Protein AF-A0A8J8PZ78-F1 (afdb_monomer_lite)

Structure (mmCIF, N/CA/C/O backbone):
data_AF-A0A8J8PZ78-F1
#
_entry.id   AF-A0A8J8PZ78-F1
#
loop_
_atom_site.group_PDB
_atom_site.id
_atom_site.type_symbol
_atom_site.label_atom_id
_atom_site.label_alt_id
_atom_site.label_comp_id
_atom_site.label_asym_id
_atom_site.label_entity_id
_atom_site.label_seq_id
_atom_site.pdbx_PDB_ins_code
_atom_site.Cartn_x
_atom_site.Cartn_y
_atom_site.Cartn_z
_atom_site.occupancy
_atom_site.B_iso_or_equiv
_atom_site.auth_seq_id
_atom_site.auth_comp_id
_atom_site.auth_asym_id
_atom_site.auth_atom_id
_atom_site.pdbx_PDB_model_num
ATOM 1 N N . MET A 1 1 ? 24.183 -6.574 -28.563 1.00 67.12 1 MET A N 1
ATOM 2 C CA . MET A 1 1 ? 22.842 -7.197 -28.672 1.00 67.12 1 MET A CA 1
ATOM 3 C C . MET A 1 1 ? 22.544 -8.149 -27.506 1.00 67.12 1 MET A C 1
ATOM 5 O O . MET A 1 1 ? 21.596 -7.887 -26.786 1.00 67.12 1 MET A O 1
ATOM 9 N N . ARG A 1 2 ? 23.387 -9.158 -27.220 1.00 83.56 2 ARG A N 1
ATOM 10 C CA . ARG A 1 2 ? 23.214 -10.117 -26.097 1.00 83.56 2 ARG A CA 1
ATOM 11 C C . ARG A 1 2 ? 23.128 -9.498 -24.683 1.00 83.56 2 ARG A C 1
ATOM 13 O O . ARG A 1 2 ? 22.561 -10.107 -23.785 1.00 83.56 2 ARG A O 1
ATOM 20 N N . THR A 1 3 ? 23.706 -8.317 -24.463 1.00 82.19 3 THR A N 1
ATOM 21 C CA . THR A 1 3 ? 23.680 -7.599 -23.172 1.00 82.19 3 THR A CA 1
ATOM 22 C C . THR A 1 3 ? 22.314 -6.969 -22.887 1.00 82.19 3 THR A C 1
ATOM 24 O O . THR A 1 3 ? 21.746 -7.209 -21.828 1.00 82.19 3 THR A O 1
ATOM 27 N N . ALA A 1 4 ? 21.735 -6.271 -23.866 1.00 79.69 4 ALA A N 1
ATOM 28 C CA . ALA A 1 4 ? 20.420 -5.635 -23.746 1.00 79.69 4 ALA A CA 1
ATOM 29 C C . ALA A 1 4 ? 19.278 -6.649 -23.525 1.00 79.69 4 ALA A C 1
ATOM 31 O O . ALA A 1 4 ? 18.327 -6.372 -22.799 1.00 79.69 4 ALA A O 1
ATOM 32 N N . GLU A 1 5 ? 19.368 -7.847 -24.114 1.00 82.44 5 GLU A N 1
ATOM 33 C CA . GLU A 1 5 ? 18.404 -8.929 -23.856 1.00 82.44 5 GLU A CA 1
ATOM 34 C C . GLU A 1 5 ? 18.482 -9.444 -22.415 1.00 82.44 5 GLU A C 1
ATOM 36 O O . GLU A 1 5 ? 17.451 -9.699 -21.793 1.00 82.44 5 GLU A O 1
ATOM 41 N N . ARG A 1 6 ? 19.696 -9.546 -21.856 1.00 82.31 6 ARG A N 1
ATOM 42 C CA . ARG A 1 6 ? 19.897 -9.936 -20.454 1.00 82.31 6 ARG A CA 1
ATOM 43 C C . ARG A 1 6 ? 19.338 -8.892 -19.494 1.00 82.31 6 ARG A C 1
ATOM 45 O O . ARG A 1 6 ? 18.675 -9.267 -18.535 1.00 82.31 6 ARG A O 1
ATOM 52 N N . GLU A 1 7 ? 19.554 -7.608 -19.771 1.00 80.94 7 GLU A N 1
ATOM 53 C CA . GLU A 1 7 ? 19.000 -6.506 -18.972 1.00 80.94 7 GLU A CA 1
ATOM 54 C C . GLU A 1 7 ? 17.468 -6.495 -18.999 1.00 80.94 7 GLU A C 1
ATOM 56 O O . GLU A 1 7 ? 16.830 -6.404 -17.953 1.00 80.94 7 GLU A O 1
ATOM 61 N N . ARG A 1 8 ? 16.854 -6.687 -20.174 1.00 83.31 8 ARG A N 1
ATOM 62 C CA . ARG A 1 8 ? 15.392 -6.820 -20.292 1.00 83.31 8 ARG A CA 1
ATOM 63 C C . ARG A 1 8 ? 14.858 -8.025 -19.521 1.00 83.31 8 ARG A C 1
ATOM 65 O O . ARG A 1 8 ? 13.852 -7.896 -18.828 1.00 83.31 8 ARG A O 1
ATOM 72 N N . GLY A 1 9 ? 15.536 -9.170 -19.608 1.00 84.19 9 GLY A N 1
ATOM 73 C CA . GLY A 1 9 ? 15.182 -10.367 -18.844 1.00 84.19 9 GLY A CA 1
ATOM 74 C C . GLY A 1 9 ? 15.273 -10.145 -17.331 1.00 84.19 9 GLY A C 1
ATOM 75 O O . GLY A 1 9 ? 14.360 -10.518 -16.597 1.00 84.19 9 GLY A O 1
ATOM 76 N N . ALA A 1 10 ? 16.328 -9.475 -16.861 1.00 87.00 10 ALA A N 1
ATOM 77 C CA . ALA A 1 10 ? 16.486 -9.119 -15.452 1.00 87.00 10 ALA A CA 1
ATOM 78 C C . ALA A 1 10 ? 15.392 -8.148 -14.971 1.00 87.00 10 ALA A C 1
ATOM 80 O O . ALA A 1 10 ? 14.823 -8.345 -13.893 1.00 87.00 10 ALA A O 1
ATOM 81 N N . ASN A 1 11 ? 15.036 -7.151 -15.786 1.00 91.06 11 ASN A N 1
ATOM 82 C CA . ASN A 1 11 ? 13.966 -6.202 -15.473 1.00 91.06 11 ASN A CA 1
ATOM 83 C C . ASN A 1 11 ? 12.593 -6.881 -15.428 1.00 91.06 11 ASN A C 1
ATOM 85 O O . ASN A 1 11 ? 11.809 -6.588 -14.531 1.00 91.06 11 ASN A O 1
ATOM 89 N N . ALA A 1 12 ? 12.311 -7.817 -16.339 1.00 94.69 12 ALA A N 1
ATOM 90 C CA . ALA A 1 12 ? 11.058 -8.571 -16.343 1.00 94.69 12 ALA A CA 1
ATOM 91 C C . ALA A 1 12 ? 10.910 -9.446 -15.088 1.00 94.69 12 ALA A C 1
ATOM 93 O O . ALA A 1 12 ? 9.857 -9.434 -14.453 1.00 94.69 12 ALA A O 1
ATOM 94 N N . THR A 1 13 ? 11.972 -10.149 -14.688 1.00 97.19 13 THR A N 1
ATOM 95 C CA . THR A 1 13 ? 11.982 -10.947 -13.452 1.00 97.19 13 THR A CA 1
ATOM 96 C C . THR A 1 13 ? 11.809 -10.064 -12.218 1.00 97.19 13 THR A C 1
ATOM 98 O O . THR A 1 13 ? 10.996 -10.372 -11.350 1.00 97.19 13 THR A O 1
ATOM 101 N N . THR A 1 14 ? 12.515 -8.931 -12.165 1.00 96.56 14 THR A N 1
ATOM 102 C CA . THR A 1 14 ? 12.404 -7.974 -11.054 1.00 96.56 14 THR A CA 1
ATOM 103 C C . THR A 1 14 ? 10.992 -7.403 -10.968 1.00 96.56 14 THR A C 1
ATOM 105 O O . THR A 1 14 ? 10.395 -7.411 -9.896 1.00 96.56 14 THR A O 1
ATOM 108 N N . LEU A 1 15 ? 10.421 -6.976 -12.097 1.00 97.62 15 LEU A N 1
ATOM 109 C CA . LEU A 1 15 ? 9.049 -6.486 -12.179 1.00 97.62 15 LEU A CA 1
ATOM 110 C C . LEU A 1 15 ? 8.052 -7.545 -11.702 1.00 97.62 15 LEU A C 1
ATOM 112 O O . LEU A 1 15 ? 7.184 -7.244 -10.886 1.00 97.62 15 LEU A O 1
ATOM 116 N N . HIS A 1 16 ? 8.193 -8.784 -12.177 1.00 97.81 16 HIS A N 1
ATOM 117 C CA . HIS A 1 16 ? 7.337 -9.893 -11.773 1.00 97.81 16 HIS A CA 1
ATOM 118 C C . HIS A 1 16 ? 7.392 -10.116 -10.257 1.00 97.81 16 HIS A C 1
ATOM 120 O O . HIS A 1 16 ? 6.350 -10.139 -9.605 1.00 97.81 16 HIS A O 1
ATOM 126 N N . TRP A 1 17 ? 8.589 -10.210 -9.675 1.00 98.19 17 TRP A N 1
ATOM 127 C CA . TRP A 1 17 ? 8.743 -10.377 -8.231 1.00 98.19 17 TRP A CA 1
ATOM 128 C C . TRP A 1 17 ? 8.185 -9.199 -7.443 1.00 98.19 17 TRP A C 1
ATOM 130 O O . TRP A 1 17 ? 7.495 -9.418 -6.454 1.00 98.19 17 TRP A O 1
ATOM 140 N N . THR A 1 18 ? 8.419 -7.963 -7.883 1.00 97.94 18 THR A N 1
ATOM 141 C CA . THR A 1 18 ? 7.861 -6.775 -7.230 1.00 97.94 18 THR A CA 1
ATOM 142 C C . THR A 1 18 ? 6.334 -6.798 -7.239 1.00 97.94 18 THR A C 1
ATOM 144 O O . THR A 1 18 ? 5.722 -6.603 -6.192 1.00 97.94 18 THR A O 1
ATOM 147 N N . LEU A 1 19 ? 5.706 -7.089 -8.381 1.00 98.12 19 LEU A N 1
ATOM 148 C CA . LEU A 1 19 ? 4.247 -7.134 -8.484 1.00 98.12 19 LEU A CA 1
ATOM 149 C C . LEU A 1 19 ? 3.643 -8.298 -7.685 1.00 98.12 19 LEU A C 1
ATOM 151 O O . LEU A 1 19 ? 2.597 -8.129 -7.064 1.00 98.12 19 LEU A O 1
ATOM 155 N N . VAL A 1 20 ? 4.292 -9.466 -7.662 1.00 98.38 20 VAL A N 1
ATOM 156 C CA . VAL A 1 20 ? 3.786 -10.643 -6.940 1.00 98.38 20 VAL A CA 1
ATOM 157 C C . VAL A 1 20 ? 4.029 -10.532 -5.432 1.00 98.38 20 VAL A C 1
ATOM 159 O O . VAL A 1 20 ? 3.081 -10.599 -4.650 1.00 98.38 20 VAL A O 1
ATOM 162 N N . LEU A 1 21 ? 5.282 -10.339 -5.011 1.00 97.69 21 LEU A N 1
ATOM 163 C CA . LEU A 1 21 ? 5.677 -10.315 -3.597 1.00 97.69 21 LEU A CA 1
ATOM 164 C C . LEU A 1 21 ? 5.299 -9.008 -2.898 1.00 97.69 21 LEU A C 1
ATOM 166 O O . LEU A 1 21 ? 4.961 -9.034 -1.720 1.00 97.69 21 LEU A O 1
ATOM 170 N N . GLY A 1 22 ? 5.350 -7.879 -3.606 1.00 95.69 22 GLY A N 1
ATOM 171 C CA . GLY A 1 22 ? 5.012 -6.561 -3.061 1.00 95.69 22 GLY A CA 1
ATOM 172 C C . GLY A 1 22 ? 3.567 -6.127 -3.309 1.00 95.69 22 GLY A C 1
ATOM 173 O O . GLY A 1 22 ? 3.080 -5.239 -2.617 1.00 95.69 22 GLY A O 1
ATOM 174 N N . GLY A 1 23 ? 2.877 -6.736 -4.277 1.00 97.31 23 GLY A N 1
ATOM 175 C CA . GLY A 1 23 ? 1.517 -6.361 -4.668 1.00 97.31 23 GLY A CA 1
ATOM 176 C C . GLY A 1 23 ? 0.505 -7.445 -4.357 1.00 97.31 23 GLY A C 1
ATOM 177 O O . GLY A 1 23 ? -0.263 -7.317 -3.408 1.00 97.31 23 GLY A O 1
ATOM 178 N N . PHE A 1 24 ? 0.510 -8.516 -5.149 1.00 98.06 24 PHE A N 1
ATOM 179 C CA . PHE A 1 24 ? -0.483 -9.586 -5.072 1.00 98.06 24 PHE A CA 1
ATOM 180 C C . PHE A 1 24 ? -0.593 -10.189 -3.667 1.00 98.06 24 PHE A C 1
ATOM 182 O O . PHE A 1 24 ? -1.691 -10.217 -3.109 1.00 98.06 24 PHE A O 1
ATOM 189 N N . PHE A 1 25 ? 0.519 -10.634 -3.071 1.00 98.00 25 PHE A N 1
ATOM 190 C CA . PHE A 1 25 ? 0.471 -11.252 -1.744 1.00 98.00 25 PHE A CA 1
ATOM 191 C C . PHE A 1 25 ? 0.030 -10.266 -0.652 1.00 98.00 25 PHE A C 1
ATOM 193 O O . PHE A 1 25 ? -0.950 -10.577 0.027 1.00 98.00 25 PHE A O 1
ATOM 200 N N . PRO A 1 26 ? 0.646 -9.076 -0.486 1.00 96.88 26 PRO A N 1
ATOM 201 C CA . PRO A 1 26 ? 0.221 -8.130 0.542 1.00 96.88 26 PRO A CA 1
ATOM 202 C C . PRO A 1 26 ? -1.227 -7.676 0.373 1.00 96.88 26 PRO A C 1
ATOM 204 O O . PRO A 1 26 ? -1.964 -7.671 1.352 1.00 96.88 26 PRO A O 1
ATOM 207 N N . LEU A 1 27 ? -1.671 -7.356 -0.849 1.00 98.12 27 LEU A N 1
ATOM 208 C CA . LEU A 1 27 ? -3.057 -6.947 -1.098 1.00 98.12 27 LEU A CA 1
ATOM 209 C C . LEU A 1 27 ? -4.049 -8.064 -0.779 1.00 98.12 27 LEU A C 1
ATOM 211 O O . LEU A 1 27 ? -5.096 -7.791 -0.198 1.00 98.12 27 LEU A O 1
ATOM 215 N N . THR A 1 28 ? -3.719 -9.313 -1.107 1.00 98.00 28 THR A N 1
ATOM 216 C CA . THR A 1 28 ? -4.577 -10.459 -0.781 1.00 98.00 28 THR A CA 1
ATOM 217 C C . THR A 1 28 ? -4.639 -10.686 0.727 1.00 98.00 28 THR A C 1
ATOM 219 O O . THR A 1 28 ? -5.727 -10.831 1.275 1.00 98.00 28 THR A O 1
ATOM 222 N N . ILE A 1 29 ? -3.491 -10.669 1.413 1.00 96.56 29 ILE A N 1
ATOM 223 C CA . ILE A 1 29 ? -3.405 -10.859 2.868 1.00 96.56 29 ILE A CA 1
ATOM 224 C C . ILE A 1 29 ? -4.170 -9.753 3.599 1.00 96.56 29 ILE A C 1
ATOM 226 O O . ILE A 1 29 ? -5.012 -10.044 4.444 1.00 96.56 29 ILE A O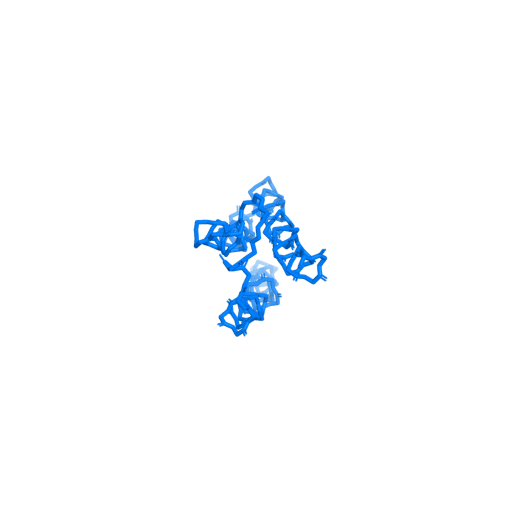 1
ATOM 230 N N . VAL A 1 30 ? -3.904 -8.489 3.259 1.00 96.44 30 VAL A N 1
ATOM 231 C CA . VAL A 1 30 ? -4.542 -7.324 3.882 1.00 96.44 30 VAL A CA 1
ATOM 232 C C . VAL A 1 30 ? -6.030 -7.284 3.557 1.00 96.44 30 VAL A C 1
ATOM 234 O O . VAL A 1 30 ? -6.835 -7.087 4.460 1.00 96.44 30 VAL A O 1
ATOM 237 N N . GLY A 1 31 ? -6.413 -7.513 2.300 1.00 95.00 31 GLY A N 1
ATOM 238 C CA . GLY A 1 31 ? -7.816 -7.562 1.894 1.00 95.00 31 GLY A CA 1
ATOM 239 C C . GLY A 1 31 ? -8.583 -8.643 2.651 1.00 95.00 31 GLY A C 1
ATOM 240 O O . GLY A 1 31 ? -9.626 -8.360 3.232 1.00 95.00 31 GLY A O 1
ATOM 241 N N . TYR A 1 32 ? -8.028 -9.855 2.729 1.00 96.12 32 TYR A N 1
ATOM 242 C CA . TYR A 1 32 ? -8.610 -10.942 3.512 1.00 96.12 32 TYR A CA 1
ATOM 243 C C . TYR A 1 32 ? -8.717 -10.566 4.996 1.00 96.12 32 TYR A C 1
ATOM 245 O O . TYR A 1 32 ? -9.785 -10.680 5.593 1.00 96.12 32 TYR A O 1
ATOM 253 N N . ALA A 1 33 ? -7.641 -10.056 5.597 1.00 94.25 33 ALA A N 1
ATOM 254 C CA . ALA A 1 33 ? -7.645 -9.657 6.999 1.00 94.25 33 ALA A CA 1
ATOM 255 C C . ALA A 1 33 ? -8.716 -8.591 7.293 1.00 94.25 33 ALA A C 1
ATOM 257 O O . ALA A 1 33 ? -9.503 -8.758 8.216 1.00 94.25 33 ALA A O 1
ATOM 258 N N . LEU A 1 34 ? -8.811 -7.532 6.488 1.00 92.62 34 LEU A N 1
ATOM 259 C CA . LEU A 1 34 ? -9.786 -6.456 6.699 1.00 92.62 34 LEU A CA 1
ATOM 260 C C . LEU A 1 34 ? -11.234 -6.884 6.397 1.00 92.62 34 LEU A C 1
ATOM 262 O O . LEU A 1 34 ? -12.161 -6.293 6.945 1.00 92.62 34 LEU A O 1
ATOM 266 N N . GLN A 1 35 ? -11.438 -7.915 5.571 1.00 92.00 35 GLN A N 1
ATOM 267 C CA . GLN A 1 35 ? -12.758 -8.492 5.301 1.00 92.00 35 GLN A CA 1
ATOM 268 C C . GLN A 1 35 ? -13.284 -9.313 6.488 1.00 92.00 35 GLN A C 1
ATOM 270 O O . GLN A 1 35 ? -14.476 -9.266 6.790 1.00 92.00 35 GLN A O 1
ATOM 275 N N . PHE A 1 36 ? -12.413 -10.089 7.141 1.00 90.75 36 PHE A N 1
ATOM 276 C CA . PHE A 1 36 ? -12.810 -11.034 8.192 1.00 90.75 36 PHE A CA 1
ATOM 277 C C . PHE A 1 36 ? -12.614 -10.503 9.616 1.00 90.75 36 PHE A C 1
ATOM 279 O O . PHE A 1 36 ? -13.266 -10.991 10.539 1.00 90.75 36 PHE A O 1
ATOM 286 N N . PHE A 1 37 ? -11.767 -9.492 9.811 1.00 86.06 37 PHE A N 1
ATOM 287 C CA . PHE A 1 37 ? -11.610 -8.801 11.087 1.00 86.06 37 PHE A CA 1
ATOM 288 C C . PHE A 1 37 ? -12.319 -7.445 11.018 1.00 86.06 37 PHE A C 1
ATOM 290 O O . PHE A 1 37 ? -11.833 -6.546 10.331 1.00 86.06 37 PHE A O 1
ATOM 297 N N . PRO A 1 38 ? -13.456 -7.261 11.719 1.00 81.88 38 PRO A N 1
ATOM 298 C CA . PRO A 1 38 ? -14.271 -6.054 1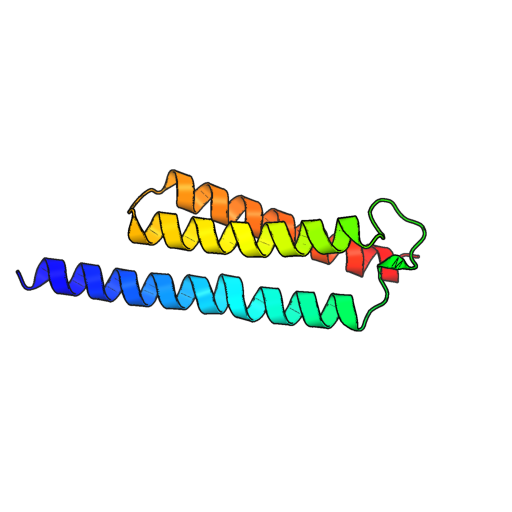1.613 1.00 81.88 38 PRO A CA 1
ATOM 299 C C . PRO A 1 38 ? -13.594 -4.864 12.310 1.00 81.88 38 PRO A C 1
ATOM 301 O O . PRO A 1 38 ? -13.936 -4.493 13.434 1.00 81.88 38 PRO A O 1
ATOM 304 N N . VAL A 1 39 ? -12.613 -4.260 11.637 1.00 87.50 39 VAL A N 1
ATOM 305 C CA . VAL A 1 39 ? -11.877 -3.079 12.116 1.00 87.50 39 VAL A CA 1
ATOM 306 C C . VAL A 1 39 ? -12.722 -1.806 12.060 1.00 87.50 39 VAL A C 1
ATOM 308 O O . VAL A 1 39 ? -12.468 -0.871 12.808 1.00 87.50 39 VAL A O 1
ATOM 311 N N . THR A 1 40 ? -13.754 -1.769 11.213 1.00 87.12 40 THR A N 1
ATOM 312 C CA . THR A 1 40 ? -14.659 -0.618 11.048 1.00 87.12 40 THR A CA 1
ATOM 313 C C . THR A 1 40 ? -15.650 -0.447 12.199 1.00 87.12 40 THR A C 1
ATOM 315 O O . THR A 1 40 ? -16.295 0.589 12.296 1.00 87.12 40 THR A O 1
ATOM 318 N N . GLY A 1 41 ? -15.769 -1.443 13.082 1.00 83.19 41 GLY A N 1
ATOM 319 C CA . GLY A 1 41 ? -16.567 -1.346 14.306 1.00 83.19 41 GLY A CA 1
ATOM 320 C C . GLY A 1 41 ? -15.825 -0.720 15.493 1.00 83.19 41 GLY A C 1
ATOM 321 O O . GLY A 1 41 ? -16.407 -0.607 16.567 1.00 83.19 41 GLY A O 1
ATOM 322 N N . GLY A 1 42 ? -14.545 -0.364 15.337 1.00 83.75 42 GLY A N 1
ATOM 323 C CA . GLY A 1 42 ? -13.733 0.214 16.410 1.00 83.75 42 GLY A CA 1
ATOM 324 C C . GLY A 1 42 ? -14.069 1.679 16.707 1.00 83.75 42 GLY A C 1
ATOM 325 O O . GLY A 1 42 ? -14.461 2.435 15.822 1.00 83.75 42 GLY A O 1
ATOM 326 N N . GLN A 1 43 ? -13.863 2.108 17.955 1.00 87.00 43 GLN A N 1
ATOM 327 C CA . GLN A 1 43 ? -14.057 3.501 18.390 1.00 87.00 43 GLN A CA 1
ATOM 328 C C . GLN A 1 43 ? -12.744 4.302 18.356 1.00 87.00 43 GLN A C 1
ATOM 330 O O . GLN A 1 43 ? -12.365 4.941 19.334 1.00 87.00 43 GLN A O 1
ATOM 335 N N . PHE A 1 44 ? -12.016 4.256 17.239 1.00 89.88 44 PHE A N 1
ATOM 336 C CA . PHE A 1 44 ? -10.756 4.988 17.073 1.00 89.88 44 PHE A CA 1
ATOM 337 C C . PHE A 1 44 ? -10.674 5.686 15.705 1.00 89.88 44 PHE A C 1
ATOM 339 O O . PHE A 1 44 ? -11.368 5.290 14.762 1.00 89.88 44 PHE A O 1
ATOM 346 N N . PRO A 1 45 ? -9.856 6.748 15.563 1.00 89.62 45 PRO A N 1
ATOM 347 C CA . PRO A 1 45 ? -9.745 7.485 14.308 1.00 89.62 45 PRO A CA 1
ATOM 348 C C . PRO A 1 45 ? -9.377 6.571 13.138 1.00 89.62 45 PRO A C 1
ATOM 350 O O . PRO A 1 45 ? -8.462 5.766 13.230 1.00 89.62 45 PRO A O 1
ATOM 353 N N . GLY A 1 46 ? -10.082 6.690 12.015 1.00 88.44 46 GLY A N 1
ATOM 354 C CA . GLY A 1 46 ? -9.788 5.895 10.819 1.00 88.44 46 GLY A CA 1
ATOM 355 C C . GLY A 1 46 ? -10.397 4.488 10.794 1.00 88.44 46 GLY A C 1
ATOM 356 O O . GLY A 1 46 ? -10.381 3.890 9.719 1.00 88.44 46 GLY A O 1
ATOM 357 N N . ALA A 1 47 ? -11.014 4.006 11.881 1.00 92.38 47 ALA A N 1
ATOM 358 C CA . ALA A 1 47 ? -11.824 2.779 11.934 1.00 92.38 47 ALA A CA 1
ATOM 359 C C . ALA A 1 47 ? -13.109 2.907 11.089 1.00 92.38 47 ALA A C 1
ATOM 361 O O . ALA A 1 47 ? -14.223 2.991 11.587 1.00 92.38 47 ALA A O 1
ATOM 362 N N . SER A 1 48 ? -12.955 3.005 9.773 1.00 94.50 48 SER A N 1
ATOM 363 C CA . SER A 1 48 ? -14.028 3.283 8.823 1.00 94.50 48 SER A CA 1
ATOM 364 C C . SER A 1 48 ? -13.705 2.660 7.473 1.00 94.50 48 SER A C 1
ATOM 366 O O . SER A 1 48 ? -12.541 2.397 7.161 1.00 94.50 48 SER A O 1
ATOM 368 N N . GLU A 1 49 ? -14.721 2.494 6.631 1.00 94.50 49 GLU A N 1
ATOM 369 C CA . GLU A 1 49 ? -14.541 2.006 5.258 1.00 94.50 49 GLU A CA 1
ATOM 370 C C . GLU A 1 49 ? -13.555 2.869 4.462 1.00 94.50 49 GLU A C 1
ATOM 372 O O . GLU A 1 49 ? -12.752 2.352 3.690 1.00 94.50 49 GLU A O 1
ATOM 377 N N . ARG A 1 50 ? -13.545 4.187 4.701 1.00 95.00 50 ARG A N 1
ATOM 378 C CA . ARG A 1 50 ? -12.595 5.110 4.064 1.00 95.00 50 ARG A CA 1
ATOM 379 C C . ARG A 1 50 ? -11.153 4.845 4.494 1.00 95.00 50 ARG A C 1
ATOM 381 O O . ARG A 1 50 ? -10.260 4.916 3.657 1.00 95.00 50 ARG A O 1
ATOM 388 N N . GLY A 1 51 ? -10.919 4.529 5.769 1.00 95.12 51 GLY A N 1
ATOM 389 C CA . GLY A 1 51 ? -9.585 4.190 6.280 1.00 95.12 51 GLY A CA 1
ATOM 390 C C . GLY A 1 51 ? -9.070 2.862 5.720 1.00 95.12 51 GLY A C 1
ATOM 391 O O . GLY A 1 51 ? -7.915 2.769 5.298 1.00 95.12 51 GLY A O 1
ATOM 392 N N . VAL A 1 52 ? -9.954 1.864 5.6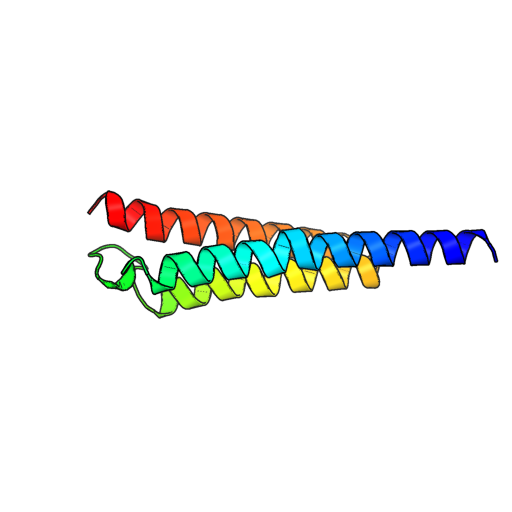26 1.00 96.00 52 VAL A N 1
ATOM 393 C CA . VAL A 1 52 ? -9.684 0.586 4.948 1.00 96.00 52 VAL A CA 1
ATOM 394 C C . VAL A 1 52 ? -9.348 0.818 3.472 1.00 96.00 52 VAL A C 1
ATOM 396 O O . VAL A 1 52 ? -8.301 0.373 2.999 1.00 96.00 52 VAL A O 1
ATOM 399 N N . ALA A 1 53 ? -10.178 1.578 2.754 1.00 96.81 53 ALA A N 1
ATOM 400 C CA . ALA A 1 53 ? -9.971 1.876 1.340 1.00 96.81 53 ALA A CA 1
ATOM 401 C C . ALA A 1 53 ? -8.664 2.643 1.095 1.00 96.81 53 ALA A C 1
ATOM 403 O O . ALA A 1 53 ? -7.912 2.286 0.192 1.00 96.81 53 ALA A O 1
ATOM 404 N N . ALA A 1 54 ? -8.355 3.651 1.917 1.00 97.88 54 ALA A N 1
ATOM 405 C CA . ALA A 1 54 ? -7.098 4.389 1.833 1.00 97.88 54 ALA A CA 1
ATOM 406 C C . ALA A 1 54 ? -5.882 3.473 2.044 1.00 97.88 54 ALA A C 1
ATOM 408 O O . ALA A 1 54 ? -4.913 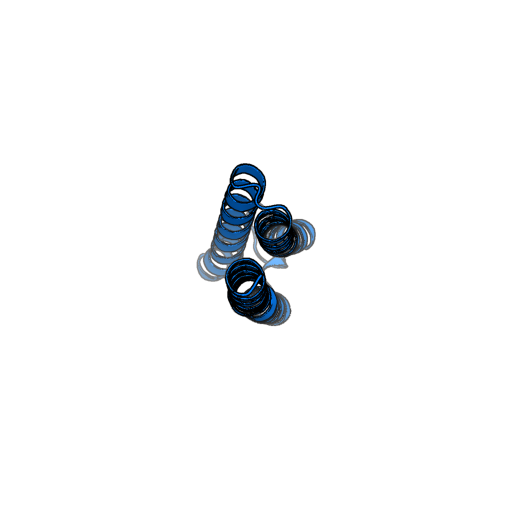3.561 1.296 1.00 97.88 54 ALA A O 1
ATOM 409 N N . THR A 1 55 ? -5.952 2.552 3.007 1.00 97.31 55 THR A N 1
ATOM 410 C CA . THR A 1 55 ? -4.887 1.575 3.284 1.00 97.31 55 THR A CA 1
ATOM 411 C C . THR A 1 55 ? -4.624 0.673 2.075 1.00 97.31 55 THR A C 1
ATOM 413 O O . THR A 1 55 ? -3.483 0.534 1.632 1.00 97.31 55 THR A O 1
ATOM 416 N N . ILE A 1 56 ? -5.686 0.104 1.496 1.00 97.88 56 ILE A N 1
ATOM 417 C CA . ILE A 1 56 ? -5.597 -0.747 0.300 1.00 97.88 56 ILE A CA 1
ATOM 418 C C . ILE A 1 56 ? -5.093 0.061 -0.904 1.00 97.88 56 ILE A C 1
ATOM 420 O O . ILE A 1 56 ? -4.231 -0.411 -1.645 1.00 97.88 56 ILE A O 1
ATOM 424 N N . ALA A 1 57 ? -5.577 1.293 -1.082 1.00 98.44 57 ALA A N 1
ATOM 4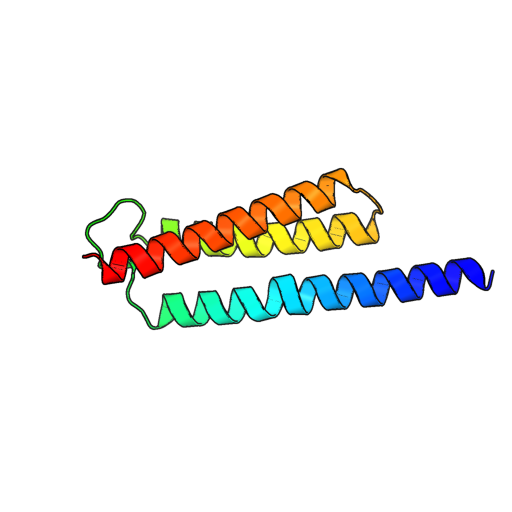25 C CA . ALA A 1 57 ? -5.159 2.170 -2.170 1.00 98.44 57 ALA A CA 1
ATOM 426 C C . ALA A 1 57 ? -3.669 2.528 -2.082 1.00 98.44 57 ALA A C 1
ATOM 428 O O . ALA A 1 57 ? -2.983 2.490 -3.099 1.00 98.44 57 ALA A O 1
ATOM 429 N N . LEU A 1 58 ? -3.142 2.818 -0.888 1.00 98.62 58 LEU A N 1
ATOM 430 C CA . LEU A 1 58 ? -1.715 3.087 -0.685 1.00 98.62 58 LEU A CA 1
ATOM 431 C C . LEU A 1 58 ? -0.843 1.894 -1.096 1.00 98.62 58 LEU A C 1
ATOM 433 O O . LEU A 1 58 ? 0.140 2.078 -1.813 1.00 98.62 58 LEU A O 1
ATOM 437 N N . LEU A 1 59 ? -1.231 0.674 -0.709 1.00 98.50 59 LEU A N 1
ATOM 438 C CA . LEU A 1 59 ? -0.538 -0.554 -1.115 1.00 98.50 59 LEU A CA 1
ATOM 439 C C . LEU A 1 59 ? -0.595 -0.761 -2.635 1.00 98.50 59 LEU A C 1
ATOM 441 O O . LEU A 1 59 ? 0.433 -0.990 -3.273 1.00 98.50 59 LEU A O 1
ATOM 445 N N . ALA A 1 60 ? -1.787 -0.641 -3.226 1.00 98.44 60 ALA A N 1
ATOM 446 C CA . ALA A 1 60 ? -1.999 -0.863 -4.653 1.00 98.44 60 ALA A CA 1
ATOM 447 C C . ALA A 1 60 ? -1.262 0.171 -5.517 1.00 98.44 60 ALA A C 1
ATOM 449 O O . ALA A 1 60 ? -0.541 -0.188 -6.446 1.00 98.44 60 ALA A O 1
ATOM 450 N N . VAL A 1 61 ? -1.389 1.459 -5.196 1.00 98.56 61 VAL A N 1
ATOM 451 C CA . VAL A 1 61 ? -0.677 2.529 -5.907 1.00 98.56 61 VAL A CA 1
ATOM 452 C C . VAL A 1 61 ? 0.829 2.406 -5.685 1.00 98.56 61 VAL A C 1
ATOM 454 O O . VAL A 1 61 ? 1.601 2.560 -6.631 1.00 98.56 61 VAL A O 1
ATOM 457 N N . GLY A 1 62 ? 1.260 2.074 -4.466 1.00 98.50 62 GLY A N 1
ATOM 458 C CA . GLY A 1 62 ? 2.667 1.904 -4.132 1.00 98.50 62 GLY A CA 1
ATOM 459 C C . GLY A 1 62 ? 3.360 0.837 -4.978 1.00 98.50 62 GLY A C 1
ATOM 460 O O . GLY A 1 62 ? 4.420 1.100 -5.552 1.00 98.50 62 GLY A O 1
ATOM 461 N N . VAL A 1 63 ? 2.758 -0.345 -5.128 1.00 98.44 63 VAL A N 1
ATOM 462 C CA . VAL A 1 63 ? 3.345 -1.401 -5.966 1.00 98.44 63 VAL A CA 1
ATOM 463 C C . VAL A 1 63 ? 3.294 -1.059 -7.460 1.00 98.44 63 VAL A C 1
ATOM 465 O O . VAL A 1 63 ? 4.248 -1.345 -8.186 1.00 98.44 63 VAL A O 1
ATOM 468 N N . LEU A 1 64 ? 2.237 -0.386 -7.930 1.00 98.38 64 LEU A N 1
ATOM 469 C CA . LEU A 1 64 ? 2.149 0.054 -9.326 1.00 98.38 64 LEU A CA 1
ATOM 470 C C . LEU A 1 64 ? 3.247 1.068 -9.665 1.00 98.38 64 LEU A C 1
ATOM 472 O O . LEU A 1 64 ? 3.917 0.915 -10.686 1.00 98.38 64 LEU A O 1
ATOM 476 N N . LEU A 1 65 ? 3.500 2.053 -8.795 1.00 98.50 65 LEU A N 1
ATOM 477 C CA . LEU A 1 65 ? 4.603 3.001 -8.980 1.00 98.50 65 LEU A CA 1
ATOM 478 C C . LEU A 1 65 ? 5.967 2.308 -8.967 1.00 98.50 65 LEU A C 1
ATOM 480 O O . LEU A 1 65 ? 6.820 2.647 -9.783 1.00 98.50 65 LEU A O 1
ATOM 484 N N . GLN A 1 66 ? 6.177 1.302 -8.113 1.00 98.31 66 GLN A N 1
ATOM 485 C CA . GLN A 1 66 ? 7.406 0.504 -8.169 1.00 98.31 66 GLN A CA 1
ATOM 486 C C . GLN A 1 66 ? 7.567 -0.188 -9.527 1.00 98.31 66 GLN A C 1
ATOM 488 O O . GLN A 1 66 ? 8.649 -0.136 -10.111 1.00 98.31 66 GLN A O 1
ATOM 493 N N . GLY A 1 67 ? 6.491 -0.775 -10.060 1.00 97.81 67 GLY A N 1
ATOM 494 C CA . GLY A 1 67 ? 6.492 -1.391 -11.385 1.00 97.81 67 GLY A CA 1
ATOM 495 C C . GLY A 1 67 ? 6.811 -0.397 -12.506 1.00 97.81 67 GLY A C 1
ATOM 496 O O . GLY A 1 67 ? 7.691 -0.660 -13.327 1.00 97.81 67 GLY A O 1
ATOM 497 N N . PHE A 1 68 ? 6.171 0.777 -12.506 1.00 97.62 68 PHE A N 1
ATOM 498 C CA . PHE A 1 68 ? 6.466 1.841 -13.471 1.00 97.62 68 PHE A CA 1
ATOM 499 C C . PHE A 1 68 ? 7.900 2.366 -13.344 1.00 97.62 68 PHE A C 1
ATOM 501 O O . PHE A 1 68 ? 8.551 2.603 -14.359 1.00 97.62 68 PHE A O 1
ATOM 508 N N . GLY A 1 69 ? 8.420 2.493 -12.121 1.00 97.06 69 GLY A N 1
ATOM 509 C CA . GLY A 1 69 ? 9.806 2.879 -11.866 1.00 97.06 69 GLY A CA 1
ATOM 510 C C . GLY A 1 69 ? 10.815 1.862 -12.408 1.00 97.06 69 GLY A C 1
ATOM 511 O O . GLY A 1 69 ? 11.821 2.264 -12.983 1.00 97.06 69 GLY A O 1
ATOM 512 N N . ILE A 1 70 ? 10.529 0.559 -12.304 1.00 96.06 70 ILE A N 1
ATOM 513 C CA . ILE A 1 70 ? 11.371 -0.508 -12.874 1.00 96.06 70 ILE A CA 1
ATOM 514 C C . ILE A 1 70 ? 11.348 -0.462 -14.407 1.00 96.06 70 ILE A C 1
ATOM 516 O O . ILE A 1 70 ? 12.403 -0.472 -15.037 1.00 96.06 70 ILE A O 1
ATOM 520 N N . VAL A 1 71 ? 10.159 -0.386 -15.016 1.00 95.94 71 VAL A N 1
ATOM 521 C CA . VAL A 1 71 ? 10.007 -0.376 -16.484 1.00 95.94 71 VAL A CA 1
ATOM 522 C C . VAL A 1 71 ? 10.599 0.890 -17.102 1.00 95.94 71 VAL A C 1
ATOM 524 O O . VAL A 1 71 ? 11.278 0.814 -18.122 1.00 95.94 71 VAL A O 1
ATOM 527 N N . GLY A 1 72 ? 10.357 2.047 -16.484 1.00 94.81 72 GLY A N 1
ATOM 528 C CA . GLY A 1 72 ? 10.866 3.337 -16.943 1.00 94.81 72 GLY A CA 1
ATOM 529 C C . GLY A 1 72 ? 12.300 3.641 -16.508 1.00 94.81 72 GLY A C 1
ATOM 530 O O . GLY A 1 72 ? 12.830 4.671 -16.909 1.00 94.81 72 GLY A O 1
ATOM 531 N N . GLN A 1 73 ? 12.912 2.789 -15.678 1.00 94.56 73 GLN A N 1
ATOM 532 C CA . GLN A 1 73 ? 14.219 3.026 -15.050 1.00 94.56 73 GLN A CA 1
ATOM 533 C C . GLN A 1 73 ? 14.287 4.369 -14.292 1.00 94.56 73 GLN A C 1
ATOM 535 O O . GLN A 1 73 ? 15.300 5.066 -14.309 1.00 94.56 73 GLN A O 1
ATOM 540 N N . ILE A 1 74 ? 13.192 4.739 -13.616 1.00 96.94 74 ILE A N 1
ATOM 541 C CA . ILE A 1 74 ? 13.050 6.003 -12.880 1.00 96.94 74 ILE A CA 1
ATOM 542 C C . ILE A 1 74 ? 13.094 5.723 -11.374 1.00 96.94 74 ILE A C 1
ATOM 544 O O . ILE A 1 74 ? 12.074 5.415 -10.751 1.00 96.94 74 ILE A O 1
ATOM 548 N N . GLU A 1 75 ? 14.276 5.868 -10.770 1.00 96.19 75 GLU A N 1
ATOM 549 C CA . GLU A 1 75 ? 14.504 5.513 -9.358 1.00 96.19 75 GLU A CA 1
ATOM 550 C C . GLU A 1 75 ? 13.645 6.334 -8.381 1.00 96.19 75 GLU A C 1
ATOM 552 O O . GLU A 1 75 ? 13.174 5.816 -7.367 1.00 96.19 75 GLU A O 1
ATOM 557 N N . PHE A 1 76 ? 13.363 7.598 -8.713 1.00 97.62 76 PHE A N 1
ATOM 558 C CA . PHE A 1 76 ? 12.487 8.449 -7.904 1.00 97.62 76 PHE A CA 1
ATOM 559 C C . PHE A 1 76 ? 11.053 7.899 -7.832 1.00 97.62 76 PHE A C 1
ATOM 561 O O . PHE A 1 76 ? 10.485 7.787 -6.747 1.00 97.62 76 PHE A O 1
ATOM 568 N N . VAL A 1 77 ? 10.489 7.479 -8.972 1.00 98.06 77 VAL A N 1
ATOM 569 C CA . VAL A 1 77 ? 9.137 6.894 -9.046 1.00 98.06 77 VAL A CA 1
ATOM 570 C C . VAL A 1 77 ? 9.083 5.587 -8.256 1.00 98.06 77 VAL A C 1
ATOM 572 O O . VAL A 1 77 ? 8.147 5.358 -7.488 1.00 98.06 77 VAL A O 1
ATOM 575 N N . ARG A 1 78 ? 10.130 4.761 -8.373 1.00 97.62 78 ARG A N 1
ATOM 576 C CA . ARG A 1 78 ? 10.262 3.530 -7.591 1.00 97.62 78 ARG A CA 1
ATOM 577 C C . ARG A 1 78 ? 10.301 3.808 -6.085 1.00 97.62 78 ARG A C 1
ATOM 579 O O . ARG A 1 78 ? 9.566 3.169 -5.336 1.00 97.62 78 ARG A O 1
ATOM 586 N N . SER A 1 79 ? 11.096 4.786 -5.653 1.00 98.06 79 SER A N 1
ATOM 587 C CA . SER A 1 79 ? 11.222 5.188 -4.245 1.00 98.06 79 SER A CA 1
ATOM 588 C C . SER A 1 79 ? 9.901 5.695 -3.663 1.00 98.06 79 SER A C 1
ATOM 590 O O . SER A 1 79 ? 9.522 5.299 -2.560 1.00 98.06 79 SER A O 1
ATOM 592 N N . MET A 1 80 ? 9.151 6.508 -4.416 1.00 98.44 80 MET A N 1
ATOM 593 C CA . MET A 1 80 ? 7.805 6.932 -4.015 1.00 98.44 80 MET A CA 1
ATOM 594 C C . MET A 1 80 ? 6.869 5.734 -3.832 1.00 98.44 80 MET A C 1
ATOM 596 O O . MET A 1 80 ? 6.132 5.669 -2.850 1.00 98.44 80 MET A O 1
ATOM 600 N N . GLY A 1 81 ? 6.924 4.761 -4.746 1.00 98.12 81 GLY A N 1
ATOM 601 C CA . GLY A 1 81 ? 6.126 3.543 -4.649 1.00 98.12 81 GLY A CA 1
ATOM 602 C C . GLY A 1 81 ? 6.447 2.698 -3.412 1.00 98.12 81 GLY A C 1
ATOM 603 O O . GLY A 1 81 ? 5.533 2.194 -2.753 1.00 98.12 81 GLY A O 1
ATOM 604 N N . ILE A 1 82 ? 7.728 2.592 -3.044 1.00 98.19 82 ILE A N 1
ATOM 605 C CA . ILE A 1 82 ? 8.156 1.957 -1.787 1.00 98.19 82 ILE A CA 1
ATOM 606 C C . ILE A 1 82 ? 7.558 2.711 -0.593 1.00 98.19 82 ILE A C 1
ATOM 608 O O . ILE A 1 82 ? 6.928 2.092 0.264 1.00 98.19 82 ILE A O 1
ATOM 612 N N . GLY A 1 83 ? 7.683 4.041 -0.566 1.00 98.56 83 GLY A N 1
ATOM 613 C CA . GLY A 1 83 ? 7.141 4.881 0.505 1.00 98.56 83 GLY A CA 1
ATOM 614 C C . GLY A 1 83 ? 5.630 4.715 0.697 1.00 98.56 83 GLY A C 1
ATOM 615 O O . GLY A 1 83 ? 5.172 4.518 1.821 1.00 98.56 83 GLY A O 1
ATOM 616 N N . LEU A 1 84 ? 4.855 4.710 -0.393 1.00 98.56 84 LEU A N 1
ATOM 617 C CA . LEU A 1 84 ? 3.406 4.474 -0.338 1.00 98.56 84 LEU A CA 1
ATOM 618 C C . LEU A 1 84 ? 3.063 3.064 0.155 1.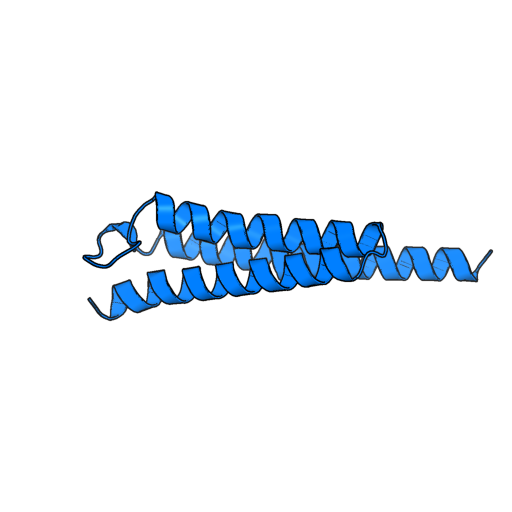00 98.56 84 LEU A C 1
ATOM 620 O O . LEU A 1 84 ? 2.147 2.906 0.959 1.00 98.56 84 LEU A O 1
ATOM 624 N N . SER A 1 85 ? 3.818 2.050 -0.271 1.00 98.38 85 SER A N 1
ATOM 625 C CA . SER A 1 85 ? 3.597 0.666 0.170 1.00 98.38 85 SER A CA 1
ATOM 626 C C . SER A 1 85 ? 3.859 0.513 1.670 1.00 98.38 85 SER A C 1
ATOM 628 O O . SER A 1 85 ? 3.082 -0.127 2.375 1.00 98.38 85 SER A O 1
ATOM 630 N N . LEU A 1 86 ? 4.913 1.156 2.181 1.00 98.31 86 LEU A N 1
ATOM 631 C CA . LEU A 1 86 ? 5.199 1.202 3.615 1.00 98.31 86 LEU A CA 1
ATOM 632 C C . LEU A 1 86 ? 4.095 1.936 4.383 1.00 98.31 86 LEU A C 1
ATOM 634 O O . LEU A 1 86 ? 3.630 1.428 5.400 1.00 98.31 86 LEU A O 1
ATOM 638 N N . ALA A 1 87 ? 3.631 3.084 3.883 1.00 98.44 87 ALA A N 1
ATOM 639 C CA . ALA A 1 87 ? 2.533 3.827 4.498 1.00 98.44 87 ALA A CA 1
ATOM 640 C C . ALA A 1 87 ? 1.239 2.996 4.557 1.00 98.44 87 ALA A C 1
ATOM 642 O O . ALA A 1 87 ? 0.573 2.964 5.590 1.00 98.44 87 ALA A O 1
ATOM 643 N N . GLY A 1 88 ? 0.916 2.265 3.486 1.00 97.94 88 GLY A N 1
ATOM 644 C CA . GLY A 1 88 ? -0.195 1.315 3.466 1.00 97.94 88 GLY A CA 1
ATOM 645 C C . GLY A 1 88 ? -0.006 0.166 4.463 1.00 97.94 88 GLY A C 1
ATOM 646 O O . GLY A 1 88 ? -0.931 -0.173 5.195 1.00 97.94 88 GLY A O 1
ATOM 647 N N . GLY A 1 89 ? 1.203 -0.387 4.578 1.00 97.75 89 GLY A N 1
ATOM 648 C CA . GLY A 1 89 ? 1.521 -1.405 5.584 1.00 97.75 89 GLY A CA 1
ATOM 649 C C . GLY A 1 89 ? 1.335 -0.901 7.021 1.00 97.75 89 GLY A C 1
ATOM 650 O O . GLY A 1 89 ? 0.738 -1.589 7.847 1.00 97.75 89 GLY A O 1
ATOM 651 N N . VAL A 1 90 ? 1.771 0.328 7.310 1.00 98.12 90 VAL A N 1
ATOM 652 C CA . VAL A 1 90 ? 1.545 0.986 8.606 1.00 98.12 90 VAL A CA 1
ATOM 653 C C . VAL A 1 90 ? 0.054 1.220 8.852 1.00 98.12 90 VAL A C 1
ATOM 655 O O . VAL A 1 90 ? -0.420 0.947 9.951 1.00 98.12 90 VAL A O 1
ATOM 658 N N . GLY A 1 91 ? -0.700 1.661 7.840 1.00 96.94 91 GLY A N 1
ATOM 659 C CA . GLY A 1 91 ? -2.155 1.812 7.927 1.00 96.94 91 GLY A CA 1
ATOM 660 C C . GLY A 1 91 ? -2.855 0.500 8.289 1.00 96.94 91 GLY A C 1
ATOM 661 O O . GLY A 1 91 ? -3.690 0.472 9.190 1.00 96.94 91 GLY A O 1
ATOM 662 N N . TYR A 1 92 ? -2.447 -0.609 7.667 1.00 96.62 92 TYR A N 1
ATOM 663 C CA . TYR A 1 92 ? -2.949 -1.941 8.001 1.00 96.62 92 TYR A CA 1
ATOM 664 C C . TYR A 1 92 ? -2.656 -2.319 9.460 1.00 96.62 92 TYR A C 1
ATOM 666 O O . TYR A 1 92 ? -3.573 -2.701 10.189 1.00 96.62 92 TYR A O 1
ATOM 674 N N . LEU A 1 93 ? -1.405 -2.161 9.908 1.00 95.81 93 LEU A N 1
ATOM 675 C CA . LEU A 1 93 ? -1.019 -2.445 11.294 1.00 95.81 93 LEU A CA 1
ATOM 676 C C . LEU A 1 93 ? -1.781 -1.570 12.294 1.00 95.81 93 LEU A C 1
ATOM 678 O O . LEU A 1 93 ? -2.191 -2.060 13.341 1.00 95.81 93 LEU A O 1
ATOM 682 N N . TYR A 1 94 ? -2.000 -0.299 11.964 1.00 95.94 94 TYR A N 1
ATOM 683 C CA . TYR A 1 94 ? -2.760 0.629 12.791 1.00 95.94 94 TYR A CA 1
ATOM 684 C C . TYR A 1 94 ? -4.227 0.204 12.932 1.00 95.94 94 TYR A C 1
ATOM 686 O O . TYR A 1 94 ? -4.737 0.152 14.049 1.00 95.94 94 TYR A O 1
ATOM 694 N N . LEU A 1 95 ? -4.897 -0.157 11.831 1.00 94.81 95 LEU A N 1
ATOM 695 C CA . LEU A 1 95 ? -6.300 -0.585 11.858 1.00 94.81 95 LEU A CA 1
ATOM 696 C C . LEU A 1 95 ? -6.487 -1.899 12.625 1.00 94.81 95 LEU A C 1
ATOM 698 O O . LEU A 1 95 ? -7.375 -2.007 13.469 1.00 94.81 95 LEU A O 1
ATOM 702 N N . VAL A 1 96 ? -5.642 -2.894 12.353 1.00 93.50 96 VAL A N 1
ATOM 703 C CA . VAL A 1 96 ? -5.725 -4.198 13.023 1.00 93.50 96 VAL A CA 1
ATOM 704 C C . VAL A 1 96 ? -5.302 -4.087 14.487 1.00 93.50 96 VAL A C 1
ATOM 706 O O . VAL A 1 96 ? -6.000 -4.585 15.366 1.00 93.50 96 VAL A O 1
ATOM 709 N N . GLY A 1 97 ? -4.198 -3.398 14.774 1.00 91.56 97 GLY A N 1
ATOM 710 C CA . GLY A 1 97 ? -3.712 -3.187 16.137 1.00 91.56 97 GLY A CA 1
ATOM 711 C C . GLY A 1 97 ? -4.694 -2.386 16.990 1.00 91.56 97 GLY A C 1
ATOM 712 O O . GLY A 1 97 ? -5.006 -2.795 18.107 1.00 91.56 97 GLY A O 1
ATOM 713 N N . GLY A 1 98 ? -5.253 -1.300 16.445 1.00 89.38 98 GLY A N 1
ATOM 714 C CA . GLY A 1 98 ? -6.285 -0.500 17.108 1.00 89.38 98 GLY A CA 1
ATOM 715 C C . GLY A 1 98 ? -7.515 -1.327 17.475 1.00 89.38 98 GLY A C 1
ATOM 716 O O . GLY A 1 98 ? -8.060 -1.175 18.566 1.00 89.38 98 GLY A O 1
ATOM 717 N N . ARG A 1 99 ? -7.897 -2.284 16.620 1.00 87.38 99 ARG A N 1
ATOM 718 C CA . ARG A 1 99 ? -9.011 -3.196 16.895 1.00 87.38 99 ARG A CA 1
ATOM 719 C C . ARG A 1 99 ? -8.744 -4.161 18.050 1.00 87.38 99 ARG A C 1
ATOM 721 O O . ARG A 1 99 ? -9.700 -4.555 18.702 1.00 87.38 99 ARG A O 1
ATOM 728 N N . PHE A 1 100 ? -7.500 -4.559 18.299 1.00 85.69 100 PHE A N 1
ATOM 729 C CA . PHE A 1 100 ? -7.166 -5.408 19.451 1.00 85.69 100 PHE A CA 1
ATOM 730 C C . PHE A 1 100 ? -6.927 -4.612 20.737 1.00 85.69 100 PHE A C 1
ATOM 732 O O . PHE A 1 100 ? -7.015 -5.173 21.825 1.00 85.69 100 PHE A O 1
ATOM 739 N N . ALA A 1 101 ? -6.622 -3.321 20.619 1.00 83.81 101 ALA A N 1
ATOM 740 C CA . ALA A 1 101 ? -6.424 -2.425 21.753 1.00 83.81 101 ALA A CA 1
ATOM 741 C C . ALA A 1 101 ? -7.729 -1.791 22.278 1.00 83.81 101 ALA A C 1
ATOM 743 O O . ALA A 1 101 ? -7.683 -1.093 23.292 1.00 83.81 101 ALA A O 1
ATOM 744 N N . THR A 1 102 ? -8.860 -2.005 21.592 1.00 71.62 102 THR A N 1
ATOM 745 C CA . THR A 1 102 ? -10.192 -1.462 21.920 1.00 71.62 102 THR A CA 1
ATOM 746 C C . THR A 1 102 ? -11.248 -2.559 21.953 1.00 71.62 102 THR A C 1
ATOM 748 O O . THR A 1 102 ? -12.098 -2.498 22.865 1.00 71.62 102 THR A O 1
#

Secondary structure (DSSP, 8-state):
-HHHHHHHHHHHHHHHHHHIIIIIHHHHHHHHHHHHS-GGGSSSTT-SHHHHHHHHHHHHHHHHHHHHHHHHT-HHHHHHHHHHHHHHHHHHHHHHHHHHH-

pLDDT: mean 93.55, std 6.34, range [67.12, 98.62]

Foldseek 3Di:
DVVVVVLVVVLVVVLVCLCVVQNVVVLVVLVVCCVPQQLLPFPDPLSHPVLSVQLSCLSHCLSVQLNVCSVVVPVVSNVSSPVSSVVSVVSSCCSVVSSVVD

Radius of gyration: 16.49 Å; chains: 1; bounding box: 40×20×51 Å

Sequence (102 aa):
MRTAERERGANATTLHWTLVLGGFFPLTIVGYALQFFPVTGGQFPGASERGVAATIALLAVGVLLQGFGIVGQIEFVRSMGIGLSLAGGVGYLYLVGGRFAT

Organism: NCBI:txid2055836